Protein AF-A0A7C3GWW1-F1 (afdb_monomer)

pLDDT: mean 84.13, std 9.3, range [55.97, 93.44]

Structure (mmCIF, N/CA/C/O backbone):
data_AF-A0A7C3GWW1-F1
#
_entry.id   AF-A0A7C3GWW1-F1
#
loop_
_atom_site.group_PDB
_atom_site.id
_atom_site.type_symbol
_atom_site.label_atom_id
_atom_site.label_alt_id
_atom_site.label_comp_id
_atom_site.label_asym_id
_atom_site.label_entity_id
_atom_site.label_seq_id
_atom_site.pdbx_PDB_ins_code
_atom_site.Cartn_x
_atom_site.Cartn_y
_atom_site.Cartn_z
_atom_site.occupancy
_atom_site.B_iso_or_equiv
_atom_site.auth_seq_id
_atom_site.auth_comp_id
_atom_site.auth_asym_id
_atom_site.auth_atom_id
_atom_site.pdbx_PDB_model_num
ATOM 1 N N . MET A 1 1 ? -8.499 -34.202 7.793 1.00 57.44 1 MET A N 1
ATOM 2 C CA . MET A 1 1 ? -8.194 -32.887 8.404 1.00 57.44 1 MET A CA 1
ATOM 3 C C . MET A 1 1 ? -7.824 -33.120 9.850 1.00 57.44 1 MET A C 1
ATOM 5 O O . MET A 1 1 ? -8.615 -33.717 10.566 1.00 57.44 1 MET A O 1
ATOM 9 N N . ASN A 1 2 ? -6.614 -32.735 10.248 1.00 79.69 2 ASN A N 1
ATOM 10 C CA . ASN A 1 2 ? -6.149 -32.945 11.614 1.00 79.69 2 ASN A CA 1
ATOM 11 C C . ASN A 1 2 ? -6.858 -31.950 12.548 1.00 79.69 2 ASN A C 1
ATOM 13 O O . ASN A 1 2 ? -7.014 -30.780 12.188 1.00 79.69 2 ASN A O 1
ATOM 17 N N . SER A 1 3 ? -7.286 -32.391 13.729 1.00 81.50 3 SER A N 1
ATOM 18 C CA . SER A 1 3 ? -8.001 -31.563 14.716 1.00 81.50 3 SER A CA 1
ATOM 19 C C . SER A 1 3 ? -7.211 -30.305 15.105 1.00 81.50 3 SER A C 1
ATOM 21 O O . SER A 1 3 ? -7.795 -29.241 15.294 1.00 81.50 3 SER A O 1
ATOM 23 N N . THR A 1 4 ? -5.880 -30.378 15.091 1.00 87.88 4 THR A N 1
ATOM 24 C CA . THR A 1 4 ? -4.976 -29.239 15.307 1.00 87.88 4 THR A CA 1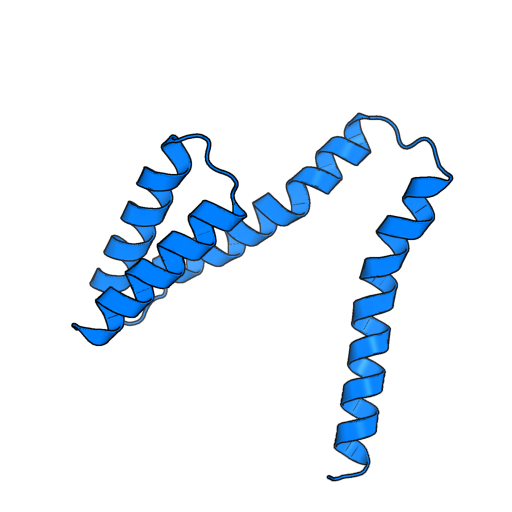
ATOM 25 C C . THR A 1 4 ? -5.151 -28.123 14.273 1.00 87.88 4 THR A C 1
ATOM 27 O O . THR A 1 4 ? -5.152 -26.948 14.628 1.00 87.88 4 THR A O 1
ATOM 30 N N . THR A 1 5 ? -5.345 -28.457 12.994 1.00 89.19 5 THR A N 1
ATOM 31 C CA . THR A 1 5 ? -5.497 -27.454 11.926 1.00 89.19 5 THR A CA 1
ATOM 32 C C . THR A 1 5 ? -6.790 -26.662 12.097 1.00 89.19 5 THR A C 1
ATOM 34 O O . THR A 1 5 ? -6.795 -25.450 11.910 1.00 89.19 5 THR A O 1
ATOM 37 N N . VAL A 1 6 ? -7.875 -27.324 12.512 1.00 89.81 6 VAL A N 1
ATOM 38 C CA . VAL A 1 6 ? -9.169 -26.667 12.752 1.00 89.81 6 VAL A CA 1
ATOM 39 C C . VAL A 1 6 ? -9.071 -25.686 13.921 1.00 89.81 6 VAL A C 1
ATOM 41 O O . VAL A 1 6 ? -9.537 -24.555 13.805 1.00 89.81 6 VAL A O 1
ATOM 44 N N . VAL A 1 7 ? -8.401 -26.071 15.011 1.00 92.12 7 VAL A N 1
ATOM 45 C CA . VAL A 1 7 ? -8.179 -25.184 16.167 1.00 92.12 7 VAL A CA 1
ATOM 46 C C . VAL A 1 7 ? -7.332 -23.966 15.785 1.00 92.12 7 VAL A C 1
ATOM 48 O O . VAL A 1 7 ? -7.655 -22.853 16.193 1.00 92.12 7 VAL A O 1
ATOM 51 N N . ILE A 1 8 ? -6.298 -24.142 14.954 1.00 91.56 8 ILE A N 1
ATOM 52 C CA . ILE A 1 8 ? -5.468 -23.031 14.462 1.00 91.56 8 ILE A CA 1
ATOM 53 C C . ILE A 1 8 ? -6.282 -22.080 13.578 1.00 91.56 8 ILE A C 1
ATOM 55 O O . ILE A 1 8 ? -6.200 -20.868 13.765 1.00 91.56 8 ILE A O 1
ATOM 59 N N . ILE A 1 9 ? -7.090 -22.604 12.651 1.00 91.75 9 ILE A N 1
ATOM 60 C CA . ILE A 1 9 ? -7.937 -21.778 11.777 1.00 91.75 9 ILE A CA 1
ATOM 61 C C . ILE A 1 9 ? -8.916 -20.947 12.615 1.00 91.75 9 ILE A C 1
ATOM 63 O O . ILE A 1 9 ? -9.024 -19.739 12.410 1.00 91.75 9 ILE A O 1
ATOM 67 N N . VAL A 1 10 ? -9.592 -21.568 13.588 1.00 91.94 10 VAL A N 1
ATOM 68 C CA . VAL A 1 10 ? -10.552 -20.875 14.462 1.00 91.94 10 VAL A CA 1
ATOM 69 C C . VAL A 1 10 ? -9.850 -19.847 15.355 1.00 91.94 10 VAL A C 1
ATOM 71 O O . VAL A 1 10 ? -10.324 -18.717 15.476 1.00 91.94 10 VAL A O 1
ATOM 74 N N . GLY A 1 11 ? -8.697 -20.192 15.933 1.00 90.88 11 GLY A N 1
ATOM 75 C CA . GLY A 1 11 ? -7.902 -19.271 16.747 1.00 90.88 11 GLY A CA 1
ATOM 76 C C . GLY A 1 11 ? -7.400 -18.060 15.955 1.00 90.88 11 GLY A C 1
ATOM 77 O O . GLY A 1 11 ? -7.550 -16.923 16.402 1.00 90.88 11 GLY A O 1
ATOM 78 N N . MET A 1 12 ? -6.873 -18.276 14.746 1.00 92.50 12 MET A N 1
ATOM 79 C CA . MET A 1 12 ? -6.411 -17.204 13.857 1.00 92.50 12 MET A CA 1
ATOM 80 C C . MET A 1 12 ? -7.570 -16.315 13.392 1.00 92.50 12 MET A C 1
ATOM 82 O O . MET A 1 12 ? -7.434 -15.089 13.374 1.00 92.50 12 MET A O 1
ATOM 86 N N . ALA A 1 13 ? -8.718 -16.912 13.058 1.00 88.56 13 ALA A N 1
ATOM 87 C CA . ALA A 1 13 ? -9.920 -16.175 12.688 1.00 88.56 13 ALA A CA 1
ATOM 88 C C . ALA A 1 13 ? -10.384 -15.252 13.823 1.00 88.56 13 ALA A C 1
ATOM 90 O O . ALA A 1 13 ? -10.615 -14.071 13.574 1.00 88.56 13 ALA A O 1
ATOM 91 N N . LEU A 1 14 ? -10.437 -15.739 15.068 1.00 91.25 14 LEU A N 1
ATOM 92 C CA . LEU A 1 14 ? -10.800 -14.911 16.223 1.00 91.25 14 LEU A CA 1
ATOM 93 C C . LEU A 1 14 ? -9.816 -13.751 16.424 1.00 91.25 14 LEU A C 1
ATOM 95 O O . LEU A 1 14 ? -10.235 -12.595 16.468 1.00 91.25 14 LEU A O 1
ATOM 99 N N . VAL A 1 15 ? -8.512 -14.036 16.471 1.00 90.81 15 VAL A N 1
ATOM 100 C CA . VAL A 1 15 ? -7.476 -13.015 16.713 1.00 90.81 15 VAL A CA 1
ATOM 101 C C . VAL A 1 15 ? -7.406 -11.973 15.592 1.00 90.81 15 VAL A C 1
ATOM 103 O O . VAL A 1 15 ? -7.066 -10.826 15.859 1.00 90.81 15 VAL A O 1
ATOM 106 N N . THR A 1 16 ? -7.765 -12.325 14.355 1.00 88.69 16 THR A N 1
ATOM 107 C CA . THR A 1 16 ? -7.774 -11.378 13.223 1.00 88.69 16 THR A CA 1
ATOM 108 C C . THR A 1 16 ? -9.076 -10.584 13.153 1.00 88.69 16 THR A C 1
ATOM 110 O O . THR A 1 16 ? -9.068 -9.398 12.826 1.00 88.69 16 THR A O 1
ATOM 113 N N . TYR A 1 17 ? -10.209 -11.222 13.450 1.00 85.25 17 TYR A N 1
ATOM 114 C CA . TYR A 1 17 ? -11.527 -10.614 13.292 1.00 85.25 17 TYR A CA 1
ATOM 115 C C . TYR A 1 17 ? -11.850 -9.628 14.415 1.00 85.25 17 TYR A C 1
ATOM 117 O O . TYR A 1 17 ? -12.402 -8.566 14.139 1.00 85.25 17 TYR A O 1
ATOM 125 N N . ILE A 1 18 ? -11.426 -9.914 15.651 1.00 85.25 18 ILE A N 1
ATOM 126 C CA . ILE A 1 18 ? -11.603 -9.023 16.808 1.00 85.25 18 ILE A CA 1
ATOM 127 C C . ILE A 1 18 ? -11.042 -7.609 16.541 1.00 85.25 18 ILE A C 1
ATOM 129 O O . ILE A 1 18 ? -11.822 -6.657 16.592 1.00 85.25 18 ILE A O 1
ATOM 133 N N . PRO A 1 19 ? -9.756 -7.419 16.178 1.00 80.69 19 PRO A N 1
ATOM 134 C CA . PRO A 1 19 ? -9.209 -6.101 15.857 1.00 80.69 19 PRO A CA 1
ATOM 135 C C . PRO A 1 19 ? -9.732 -5.513 14.539 1.00 80.69 19 PRO A C 1
ATOM 137 O O . PRO A 1 19 ? -9.509 -4.333 14.302 1.00 80.69 19 PRO A O 1
ATOM 140 N N . ARG A 1 20 ? -10.422 -6.283 13.681 1.00 78.69 20 ARG A N 1
ATOM 141 C CA . ARG A 1 20 ? -11.070 -5.779 12.450 1.00 78.69 20 ARG A CA 1
ATOM 142 C C . ARG A 1 20 ? -12.484 -5.253 12.705 1.00 78.69 20 ARG A C 1
ATOM 144 O O . ARG A 1 20 ? -12.886 -4.267 12.096 1.00 78.69 20 ARG A O 1
ATOM 151 N N . LEU A 1 21 ? -13.208 -5.896 13.620 1.00 78.69 21 LEU A N 1
ATOM 152 C CA . LEU A 1 21 ? -14.543 -5.508 14.075 1.00 78.69 21 LEU A CA 1
ATOM 153 C C . LEU A 1 21 ? -14.520 -4.375 15.093 1.00 78.69 21 LEU A C 1
ATOM 155 O O . LEU A 1 21 ? -15.384 -3.506 15.040 1.00 78.69 21 LEU A O 1
ATOM 159 N N . LEU A 1 22 ? -13.548 -4.386 16.010 1.00 75.50 22 LEU A N 1
ATOM 160 C CA . LEU A 1 22 ? -13.337 -3.327 17.000 1.00 75.50 22 LEU A CA 1
ATOM 161 C C . LEU A 1 22 ? -13.389 -1.925 16.381 1.00 75.50 22 LEU A C 1
ATOM 163 O O . LEU A 1 22 ? -14.163 -1.119 16.885 1.00 75.50 22 LEU A O 1
ATOM 167 N N . PRO A 1 23 ? -12.651 -1.635 15.289 1.00 67.94 23 PRO A N 1
ATOM 168 C CA . PRO A 1 23 ? -12.771 -0.380 14.581 1.00 67.94 23 PRO A CA 1
ATOM 169 C C . PRO A 1 23 ? -14.234 -0.126 14.184 1.00 67.94 23 PRO A C 1
ATOM 171 O O . PRO A 1 23 ? -14.832 0.833 14.653 1.00 67.94 23 PRO A O 1
ATOM 174 N N . GLY A 1 24 ? -14.859 -1.031 13.425 1.00 70.00 24 GLY A N 1
ATOM 175 C CA . GLY A 1 24 ? -16.241 -0.862 12.955 1.00 70.00 24 GLY A CA 1
ATOM 176 C C . GLY A 1 24 ? 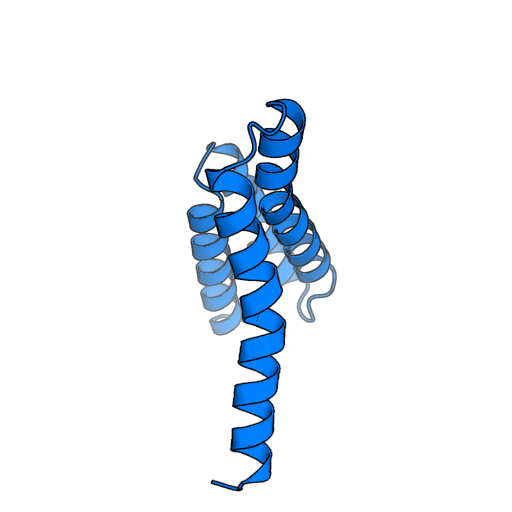-17.265 -0.573 14.063 1.00 70.00 24 GLY A C 1
ATOM 177 O O . GLY A 1 24 ? -18.077 0.333 13.909 1.00 70.00 24 GLY A O 1
ATOM 178 N N . LEU A 1 25 ? -17.184 -1.285 15.191 1.00 69.38 25 LEU A N 1
ATOM 179 C CA . LEU A 1 25 ? -18.132 -1.179 16.309 1.00 69.38 25 LEU A CA 1
ATOM 180 C C . LEU A 1 25 ? -17.864 0.029 17.225 1.00 69.38 25 LEU A C 1
ATOM 182 O O . LEU A 1 25 ? -18.807 0.662 17.694 1.00 69.38 25 LEU A O 1
ATOM 186 N N . LEU A 1 26 ? -16.597 0.384 17.475 1.00 65.75 26 LEU A N 1
ATOM 187 C CA . LEU A 1 26 ? -16.242 1.579 18.259 1.00 65.75 26 LEU A CA 1
ATOM 188 C C . LEU A 1 26 ? -16.576 2.880 17.512 1.00 65.75 26 LEU A C 1
ATOM 190 O O . LEU A 1 26 ? -16.858 3.897 18.147 1.00 65.75 26 LEU A O 1
ATOM 194 N N . PHE A 1 27 ? -16.543 2.866 16.176 1.00 61.06 27 PHE A N 1
ATOM 195 C CA . PHE A 1 27 ? -16.752 4.065 15.354 1.00 61.06 27 PHE A CA 1
ATOM 196 C C . PHE A 1 27 ? -18.216 4.427 15.113 1.00 61.06 27 PHE A C 1
ATOM 198 O O . PHE A 1 27 ? -18.482 5.545 14.677 1.00 61.06 27 PHE A O 1
ATOM 205 N N . GLU A 1 28 ? -19.157 3.521 15.383 1.00 59.50 28 GLU A N 1
ATOM 206 C CA . GLU A 1 28 ? -20.586 3.781 15.177 1.00 59.50 28 GLU A CA 1
ATOM 207 C C . GL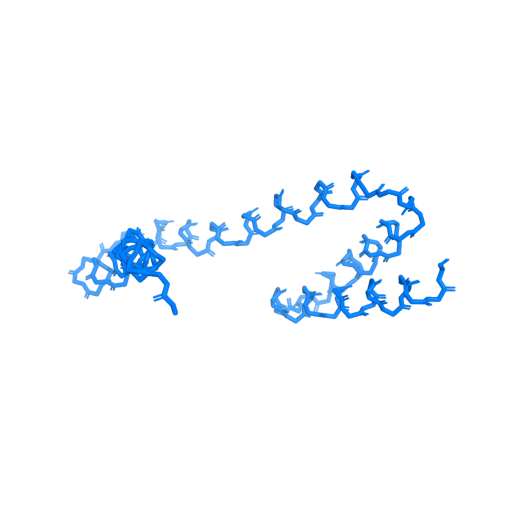U A 1 28 ? -21.209 4.588 16.331 1.00 59.50 28 GLU A C 1
ATOM 209 O O . GLU A 1 28 ? -22.192 5.293 16.127 1.00 59.50 28 GLU A O 1
ATOM 214 N N . HIS A 1 29 ? -20.616 4.545 17.533 1.00 55.97 29 HIS A N 1
ATOM 215 C CA . HIS A 1 29 ? -21.172 5.187 18.736 1.00 55.97 29 HIS A CA 1
ATOM 216 C C . HIS A 1 29 ? -20.361 6.369 19.290 1.00 55.97 29 HIS A C 1
ATOM 218 O O . HIS A 1 29 ? -20.908 7.174 20.044 1.00 55.97 29 HIS A O 1
ATOM 224 N N . TYR A 1 30 ? -19.078 6.512 18.943 1.00 58.38 30 TYR A N 1
ATOM 225 C CA . TYR A 1 30 ? -18.247 7.620 19.423 1.00 58.38 30 TYR A CA 1
ATOM 226 C C . TYR A 1 30 ? -18.028 8.635 18.298 1.00 58.38 30 TYR A C 1
ATOM 228 O O . TYR A 1 30 ? -17.431 8.303 17.274 1.00 58.38 30 TYR A O 1
ATOM 236 N N . HIS A 1 31 ? -18.464 9.887 18.493 1.00 59.53 31 HIS A N 1
ATOM 237 C CA . HIS A 1 31 ? -18.078 11.024 17.650 1.00 59.53 31 HIS A CA 1
ATOM 238 C C . HIS A 1 31 ? -16.556 11.217 17.725 1.00 59.53 31 HIS A C 1
ATOM 240 O O . HIS A 1 31 ? -16.043 12.018 18.507 1.00 59.53 31 HIS A O 1
ATOM 246 N N . MET A 1 32 ? -15.804 10.439 16.945 1.00 58.22 32 MET A N 1
ATOM 247 C CA . MET A 1 32 ? -14.373 10.639 16.811 1.00 58.22 32 MET A CA 1
ATOM 248 C C . MET A 1 32 ? -14.129 12.018 16.195 1.00 58.22 32 MET A C 1
ATOM 250 O O . MET A 1 32 ? -14.773 12.359 15.198 1.00 58.22 32 MET A O 1
ATOM 254 N N . PRO A 1 33 ? -13.184 12.807 16.736 1.00 69.62 33 PRO A N 1
ATOM 255 C CA . PRO A 1 33 ? -12.794 14.055 16.109 1.00 69.62 33 PRO A CA 1
ATOM 256 C C . PRO A 1 33 ? -12.324 13.762 14.683 1.00 69.62 33 PRO A C 1
ATOM 258 O O . PRO A 1 33 ? -11.573 12.815 14.440 1.00 69.62 33 PRO A O 1
ATOM 261 N N . GLU A 1 34 ? -12.749 14.592 13.736 1.00 74.38 34 GLU A N 1
ATOM 262 C CA . GLU A 1 34 ? -12.578 14.383 12.292 1.00 74.38 34 GLU A CA 1
ATOM 263 C C . GLU A 1 34 ? -11.122 14.096 11.874 1.00 74.38 34 GLU A C 1
ATOM 265 O O . GLU A 1 34 ? -10.857 13.348 10.932 1.00 74.38 34 GLU A O 1
ATOM 270 N N . ARG A 1 35 ? -10.158 14.611 12.649 1.00 75.69 35 ARG A N 1
ATOM 271 C CA . ARG A 1 35 ? -8.720 14.340 12.496 1.00 75.69 35 ARG A CA 1
ATOM 272 C C . ARG A 1 35 ? -8.358 12.860 12.670 1.00 75.69 35 ARG A C 1
ATOM 274 O O . ARG A 1 35 ? -7.563 12.347 11.889 1.00 75.69 35 ARG A O 1
ATOM 281 N N . PHE A 1 36 ? -8.938 12.171 13.654 1.00 78.62 36 PHE A N 1
ATOM 282 C CA . PHE A 1 36 ? -8.627 10.765 13.937 1.00 78.62 36 PHE A CA 1
ATOM 283 C C . PHE A 1 36 ? -9.238 9.834 12.885 1.00 78.62 36 PHE A C 1
ATOM 285 O O . PHE A 1 36 ? -8.582 8.903 12.427 1.00 78.62 36 PHE A O 1
ATOM 292 N N . LYS A 1 37 ? -10.454 10.146 12.419 1.00 75.25 37 LYS A N 1
ATOM 293 C CA . LYS A 1 37 ? -11.109 9.428 11.316 1.00 75.25 37 LYS A CA 1
ATOM 294 C C . LYS A 1 37 ? -10.300 9.525 10.018 1.00 75.25 37 LYS A C 1
ATOM 296 O O . LYS A 1 37 ? -10.052 8.504 9.382 1.00 75.25 37 LYS A O 1
ATOM 301 N N . ARG A 1 38 ? -9.831 10.730 9.660 1.00 77.25 38 ARG A N 1
ATOM 302 C CA . ARG A 1 38 ? -8.959 10.943 8.488 1.00 77.25 38 ARG A CA 1
ATOM 303 C C . ARG A 1 38 ? -7.613 10.227 8.628 1.00 77.25 38 ARG A C 1
ATOM 305 O O . ARG A 1 38 ? -7.137 9.649 7.660 1.00 77.25 38 ARG A O 1
ATOM 312 N N . TRP A 1 39 ? -7.015 10.220 9.821 1.00 82.31 39 TRP A N 1
ATOM 313 C CA . TRP A 1 39 ? -5.782 9.468 10.073 1.00 82.31 39 TRP A CA 1
ATOM 314 C C . TRP A 1 39 ? -5.983 7.963 9.877 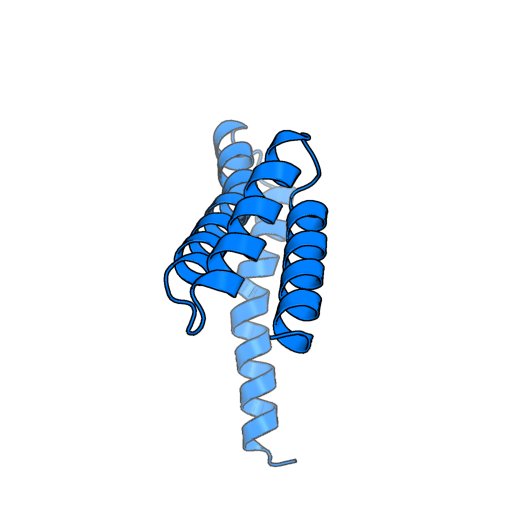1.00 82.31 39 TRP A C 1
ATOM 316 O O . TRP A 1 39 ? -5.215 7.330 9.157 1.00 82.31 39 TRP A O 1
ATOM 326 N N . LEU A 1 40 ? -7.057 7.405 10.439 1.00 80.31 40 LEU A N 1
ATOM 327 C CA . LEU A 1 40 ? -7.344 5.979 10.337 1.00 80.31 40 LEU A CA 1
ATOM 328 C C . LEU A 1 40 ? -7.648 5.536 8.897 1.00 80.31 40 LEU A C 1
ATOM 330 O O . LEU A 1 40 ? -7.225 4.459 8.487 1.00 80.31 40 LEU A O 1
ATOM 334 N N . GLN A 1 41 ? -8.315 6.386 8.109 1.00 79.94 41 GLN A N 1
ATOM 335 C CA . GLN A 1 41 ? -8.533 6.158 6.675 1.00 79.94 41 GLN A CA 1
ATOM 336 C C . GLN A 1 41 ? -7.224 6.111 5.871 1.00 79.94 41 GLN A C 1
ATOM 338 O O . GLN A 1 41 ? -7.183 5.455 4.835 1.00 79.94 41 GLN A O 1
ATOM 343 N N . ASN A 1 42 ? -6.151 6.743 6.359 1.00 84.81 42 ASN A N 1
ATOM 344 C CA . ASN A 1 42 ? -4.846 6.761 5.697 1.00 84.81 42 ASN A CA 1
ATOM 345 C C . ASN A 1 42 ? -3.942 5.576 6.076 1.00 84.81 42 ASN A C 1
ATOM 347 O O . ASN A 1 42 ? -2.988 5.292 5.351 1.00 84.81 42 ASN A O 1
ATOM 351 N N . ILE A 1 43 ? -4.238 4.854 7.166 1.00 86.75 43 ILE A N 1
ATOM 352 C CA . ILE A 1 43 ? -3.439 3.697 7.610 1.00 86.75 43 ILE A CA 1
ATOM 353 C C . ILE A 1 43 ? -3.364 2.596 6.543 1.00 86.75 43 ILE A C 1
ATOM 355 O O . ILE A 1 43 ? -2.251 2.159 6.248 1.00 86.75 43 ILE A O 1
ATOM 359 N N . PRO A 1 44 ? -4.479 2.141 5.930 1.00 84.94 44 PRO A N 1
ATOM 360 C CA . PRO A 1 44 ? -4.417 1.104 4.906 1.00 84.94 44 PRO A CA 1
ATOM 361 C C . PRO A 1 44 ? -3.550 1.526 3.720 1.00 84.94 44 PRO A C 1
ATOM 363 O O . PRO A 1 44 ? -2.729 0.744 3.256 1.00 84.94 44 PRO A O 1
ATOM 366 N N . TYR A 1 45 ? -3.674 2.776 3.270 1.00 83.38 45 TYR A N 1
ATOM 367 C CA . TYR A 1 45 ? -2.894 3.293 2.147 1.00 83.38 45 TYR A CA 1
ATOM 368 C C . TYR A 1 45 ? -1.394 3.354 2.461 1.00 83.38 45 TYR A C 1
ATOM 370 O O . TYR A 1 45 ? -0.579 2.947 1.634 1.00 83.38 45 TYR A O 1
ATOM 378 N N . ALA A 1 46 ? -1.025 3.778 3.673 1.00 89.06 46 ALA A N 1
ATOM 379 C CA . ALA A 1 46 ? 0.364 3.775 4.125 1.00 89.06 46 ALA A CA 1
ATOM 380 C C . ALA A 1 46 ? 0.932 2.351 4.245 1.00 89.06 46 ALA A C 1
ATOM 382 O O . ALA A 1 46 ? 2.054 2.101 3.808 1.00 89.06 46 ALA A O 1
ATOM 383 N N . ALA A 1 47 ? 0.153 1.408 4.784 1.00 90.19 47 ALA A N 1
ATOM 384 C CA . ALA A 1 47 ? 0.554 0.007 4.896 1.00 90.19 47 ALA A CA 1
ATOM 385 C C . ALA A 1 47 ? 0.764 -0.640 3.518 1.00 90.19 47 ALA A C 1
ATOM 387 O O . ALA A 1 47 ? 1.766 -1.316 3.302 1.00 90.19 47 ALA A O 1
ATOM 388 N N . LEU A 1 48 ? -0.143 -0.394 2.568 1.00 87.94 48 LEU A N 1
ATOM 389 C CA . LEU A 1 48 ? -0.019 -0.873 1.190 1.00 87.94 48 LEU A CA 1
ATOM 390 C C . LEU A 1 48 ? 1.233 -0.305 0.509 1.00 87.94 48 LEU A C 1
ATOM 392 O O . LEU A 1 48 ? 1.996 -1.066 -0.078 1.00 87.94 48 LEU A O 1
ATOM 396 N N . GLY A 1 49 ? 1.504 0.995 0.650 1.00 88.12 49 GLY A N 1
ATOM 397 C CA . GLY A 1 49 ? 2.738 1.603 0.139 1.00 88.12 49 GLY A CA 1
ATOM 3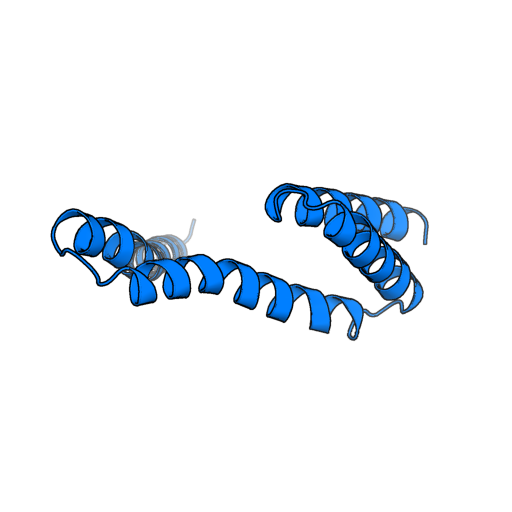98 C C . GLY A 1 49 ? 3.999 1.008 0.773 1.00 88.12 49 GLY A C 1
ATOM 399 O O . GLY A 1 49 ? 4.944 0.660 0.065 1.00 88.12 49 GLY A O 1
ATOM 400 N N . ALA A 1 50 ? 3.985 0.812 2.094 1.00 90.81 50 ALA A N 1
ATOM 401 C CA . ALA A 1 50 ? 5.080 0.193 2.837 1.00 90.81 50 ALA A CA 1
ATOM 402 C C . ALA A 1 50 ? 5.312 -1.284 2.473 1.00 90.81 50 ALA A C 1
ATOM 404 O O . ALA A 1 50 ? 6.413 -1.779 2.683 1.00 90.81 50 ALA A O 1
ATOM 405 N N . LEU A 1 51 ? 4.309 -1.981 1.927 1.00 89.25 51 LEU A N 1
ATOM 406 C CA . LEU A 1 51 ? 4.430 -3.353 1.420 1.00 89.25 51 LEU A CA 1
ATOM 407 C C . LEU A 1 51 ? 4.889 -3.398 -0.045 1.00 89.25 51 LEU A C 1
ATOM 409 O O . LEU A 1 51 ? 5.729 -4.221 -0.401 1.00 89.25 51 LEU A O 1
ATOM 413 N N . ILE A 1 52 ? 4.367 -2.513 -0.898 1.00 88.25 52 ILE A N 1
ATOM 414 C CA . ILE A 1 52 ? 4.678 -2.490 -2.337 1.00 88.25 52 ILE A CA 1
ATOM 415 C C . ILE A 1 52 ? 6.119 -2.027 -2.581 1.00 88.25 52 ILE A C 1
ATOM 417 O O . ILE A 1 52 ? 6.839 -2.640 -3.367 1.00 88.25 52 ILE A O 1
ATOM 421 N N . PHE A 1 53 ? 6.562 -0.972 -1.891 1.00 89.06 53 PHE A N 1
ATOM 422 C CA . PHE A 1 53 ? 7.890 -0.386 -2.084 1.00 89.06 53 PHE A CA 1
ATOM 423 C C . PHE A 1 53 ? 9.051 -1.381 -1.874 1.00 89.06 53 PHE A C 1
ATOM 425 O O . PHE A 1 53 ? 9.876 -1.522 -2.780 1.00 89.06 53 PHE A O 1
ATOM 432 N N . PRO A 1 54 ? 9.132 -2.133 -0.755 1.00 89.12 54 PRO A N 1
ATOM 433 C CA . PRO A 1 54 ? 10.170 -3.145 -0.597 1.00 89.12 54 PRO A CA 1
ATOM 434 C C . PRO A 1 54 ? 10.011 -4.303 -1.584 1.00 89.12 54 PRO A C 1
ATOM 436 O O . PRO A 1 54 ? 11.030 -4.853 -1.989 1.00 89.12 54 PRO A O 1
ATOM 439 N N . GLY A 1 55 ? 8.786 -4.641 -2.006 1.00 87.44 55 GLY A N 1
ATOM 440 C CA 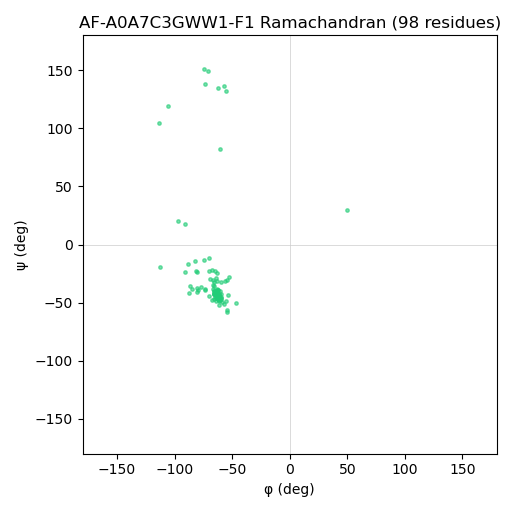. GLY A 1 55 ? 8.536 -5.670 -3.022 1.00 87.44 55 GLY A CA 1
ATOM 441 C C . GLY A 1 55 ? 9.121 -5.325 -4.395 1.00 87.44 55 GLY A C 1
ATOM 442 O O . GLY A 1 55 ? 9.568 -6.216 -5.110 1.00 87.44 55 GLY A O 1
ATOM 443 N N . ILE A 1 56 ? 9.186 -4.036 -4.739 1.00 88.81 56 ILE A N 1
ATOM 444 C CA . ILE A 1 56 ? 9.842 -3.556 -5.964 1.00 88.81 56 ILE A CA 1
ATOM 445 C C . ILE A 1 56 ? 11.373 -3.640 -5.848 1.00 88.81 56 ILE A C 1
ATOM 447 O O . ILE A 1 56 ? 12.042 -3.988 -6.816 1.00 88.81 56 ILE A O 1
ATOM 451 N N . ILE A 1 57 ? 11.929 -3.326 -4.672 1.00 89.38 57 ILE A N 1
ATOM 452 C CA . ILE A 1 57 ? 13.384 -3.237 -4.454 1.00 89.38 57 ILE A CA 1
ATOM 453 C C . ILE A 1 57 ? 14.029 -4.613 -4.234 1.00 89.38 57 ILE A C 1
ATOM 455 O O . ILE A 1 57 ? 15.116 -4.860 -4.745 1.00 89.38 57 ILE A O 1
ATOM 459 N N . HIS A 1 58 ? 13.383 -5.503 -3.477 1.00 87.94 58 HIS A N 1
ATOM 460 C CA . HIS A 1 58 ? 13.940 -6.800 -3.060 1.00 87.94 58 HIS A CA 1
ATOM 461 C C . HIS A 1 58 ? 13.503 -7.969 -3.952 1.00 87.94 58 HIS A C 1
ATOM 463 O O . HIS A 1 58 ? 13.535 -9.121 -3.526 1.00 87.94 58 HIS A O 1
ATOM 469 N N . THR A 1 59 ? 13.048 -7.693 -5.172 1.00 86.62 59 THR A N 1
ATOM 470 C CA . THR A 1 59 ? 12.662 -8.755 -6.102 1.00 86.62 59 THR A CA 1
ATOM 471 C C . THR A 1 59 ? 13.889 -9.518 -6.617 1.00 86.62 59 THR A C 1
ATOM 473 O O . THR A 1 59 ? 14.967 -8.946 -6.771 1.00 86.62 59 THR A O 1
ATOM 476 N N . GLU A 1 60 ? 13.724 -10.809 -6.915 1.00 84.56 60 GLU A N 1
ATOM 477 C CA . GLU A 1 60 ? 14.799 -11.655 -7.456 1.00 84.56 60 GLU A CA 1
ATOM 478 C C . GLU A 1 60 ? 15.234 -11.217 -8.860 1.00 84.56 60 GLU A C 1
ATOM 480 O O . GLU A 1 60 ? 16.406 -11.331 -9.213 1.00 84.56 60 GLU A O 1
ATOM 485 N N . ASN A 1 61 ? 14.298 -10.685 -9.654 1.00 86.38 61 ASN A N 1
ATOM 486 C CA . ASN A 1 61 ? 14.565 -10.198 -11.001 1.00 86.38 61 ASN A CA 1
ATOM 487 C C . ASN A 1 61 ? 14.369 -8.672 -11.067 1.00 86.38 61 ASN A C 1
ATOM 489 O O . ASN A 1 61 ? 13.224 -8.208 -11.115 1.00 86.38 61 ASN A O 1
ATOM 493 N N . PRO A 1 62 ? 15.455 -7.874 -11.114 1.00 86.06 62 PRO A N 1
ATOM 494 C CA . PRO A 1 62 ? 15.378 -6.413 -11.100 1.00 86.06 62 PRO A CA 1
ATOM 495 C C . PRO A 1 62 ? 14.477 -5.827 -12.196 1.00 86.06 62 PRO A C 1
ATOM 497 O O . PRO A 1 62 ? 13.847 -4.791 -11.987 1.00 86.06 62 PRO A O 1
ATOM 500 N N . LEU A 1 63 ? 14.367 -6.500 -13.348 1.00 87.50 63 LEU A N 1
ATOM 501 C CA . LEU A 1 63 ? 13.506 -6.074 -14.454 1.00 87.50 63 LEU A CA 1
ATOM 502 C C . LEU A 1 63 ? 12.019 -6.137 -14.076 1.00 87.50 63 LEU A C 1
ATOM 504 O O . LEU A 1 63 ? 11.278 -5.208 -14.390 1.00 87.50 63 LEU A O 1
ATOM 508 N N . LEU A 1 64 ? 11.586 -7.177 -13.353 1.00 88.06 64 LEU A N 1
ATOM 509 C CA . LEU A 1 64 ? 10.198 -7.307 -12.890 1.00 88.06 64 LEU A CA 1
ATOM 510 C C . LEU A 1 64 ? 9.846 -6.220 -11.873 1.00 88.06 64 LEU A C 1
ATOM 512 O O . LEU A 1 64 ? 8.765 -5.633 -11.941 1.00 88.06 64 LEU A O 1
ATOM 516 N N . GLY A 1 65 ? 10.782 -5.911 -10.974 1.00 88.50 65 GLY A N 1
ATOM 517 C CA . GLY A 1 65 ? 10.639 -4.830 -10.001 1.00 88.50 65 GLY A CA 1
ATOM 518 C C . GLY A 1 65 ? 10.490 -3.478 -10.688 1.00 88.50 65 GLY A C 1
ATOM 519 O O . GLY A 1 65 ? 9.557 -2.737 -10.389 1.00 88.50 65 GLY A O 1
ATOM 520 N N . ILE A 1 66 ? 11.345 -3.179 -11.670 1.00 90.56 66 ILE A N 1
ATOM 521 C CA . ILE A 1 66 ? 11.273 -1.930 -12.439 1.00 90.56 66 ILE A CA 1
ATOM 522 C C . ILE A 1 66 ? 9.954 -1.835 -13.211 1.00 90.56 66 ILE A C 1
ATOM 524 O O . ILE A 1 66 ? 9.287 -0.806 -13.133 1.00 90.56 66 ILE A O 1
ATOM 528 N N . ILE A 1 67 ? 9.540 -2.892 -13.916 1.00 90.88 67 ILE A N 1
ATOM 529 C CA . ILE A 1 67 ? 8.287 -2.892 -14.688 1.00 90.88 67 ILE A CA 1
ATOM 530 C C . ILE A 1 67 ? 7.085 -2.681 -13.761 1.00 90.88 67 ILE A C 1
ATOM 532 O O . ILE A 1 67 ? 6.254 -1.807 -14.022 1.00 90.88 67 ILE A O 1
ATOM 536 N N . GLY A 1 68 ? 7.004 -3.428 -12.656 1.00 89.69 68 GLY A N 1
ATOM 537 C CA . GLY A 1 68 ? 5.935 -3.282 -11.668 1.00 89.69 68 GLY A CA 1
ATOM 538 C C . GLY A 1 68 ? 5.943 -1.905 -10.999 1.00 89.69 68 GLY A C 1
ATOM 539 O O . GLY A 1 68 ? 4.902 -1.261 -10.893 1.00 89.69 68 GLY A O 1
ATOM 540 N N . GLY A 1 69 ? 7.118 -1.409 -10.614 1.00 91.06 69 GLY A N 1
ATOM 541 C CA . GLY A 1 69 ? 7.285 -0.108 -9.972 1.00 91.06 69 GLY A CA 1
ATOM 542 C C . GLY A 1 69 ? 6.930 1.064 -10.882 1.00 91.06 69 GLY A C 1
ATOM 543 O O . GLY A 1 69 ? 6.160 1.933 -10.478 1.00 91.06 69 GLY A O 1
ATOM 544 N N . VAL A 1 70 ? 7.419 1.072 -12.125 1.00 93.44 70 VAL A N 1
ATOM 545 C CA . VAL A 1 70 ? 7.068 2.102 -13.117 1.00 93.44 70 VAL A CA 1
ATOM 546 C C . VAL A 1 70 ? 5.568 2.075 -13.396 1.00 93.44 70 VAL A C 1
ATOM 548 O O . VAL A 1 70 ? 4.932 3.126 -13.386 1.00 93.44 70 VAL A O 1
ATOM 551 N N . THR A 1 71 ? 4.985 0.887 -13.567 1.00 90.75 71 THR A N 1
ATOM 552 C CA . THR A 1 71 ? 3.539 0.730 -13.779 1.00 90.75 71 THR A CA 1
ATOM 553 C C . THR A 1 71 ? 2.737 1.297 -12.606 1.00 90.75 71 THR A C 1
ATOM 555 O O . THR A 1 71 ? 1.799 2.063 -12.824 1.00 90.75 71 THR A O 1
ATOM 558 N N . ALA A 1 72 ? 3.138 1.000 -11.366 1.00 90.25 72 ALA A N 1
ATOM 559 C CA . ALA A 1 72 ? 2.493 1.525 -10.164 1.00 90.25 72 ALA A CA 1
ATOM 560 C C . ALA A 1 72 ? 2.577 3.056 -10.077 1.00 90.25 72 ALA A C 1
ATOM 562 O O . ALA A 1 72 ? 1.571 3.709 -9.801 1.00 90.25 72 ALA A O 1
ATOM 563 N N . VAL A 1 73 ? 3.755 3.635 -10.338 1.00 91.44 73 VAL A N 1
ATOM 564 C CA . VAL A 1 73 ? 3.965 5.091 -10.302 1.00 91.44 73 VAL 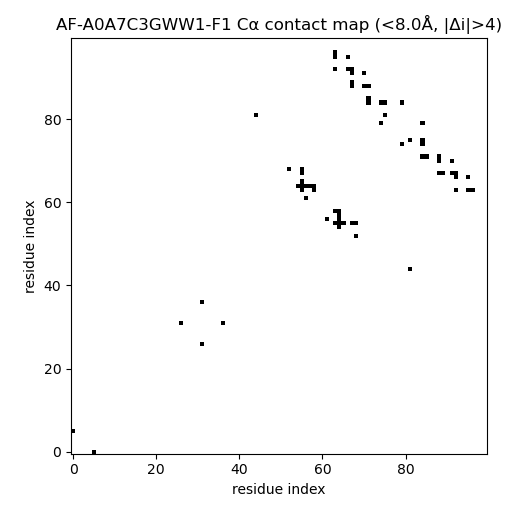A CA 1
ATOM 565 C C . VAL A 1 73 ? 3.129 5.778 -11.374 1.00 91.44 73 VAL A C 1
ATOM 567 O O . VAL A 1 73 ? 2.408 6.722 -11.066 1.00 91.44 73 VAL A O 1
ATOM 570 N N . VAL A 1 74 ? 3.174 5.282 -12.612 1.00 93.44 74 VAL A N 1
ATOM 571 C CA . VAL A 1 74 ? 2.412 5.851 -13.729 1.00 93.44 74 VAL A CA 1
ATOM 572 C C . VAL A 1 74 ? 0.914 5.803 -13.438 1.00 93.44 74 VAL A C 1
ATOM 574 O O . VAL A 1 74 ? 0.245 6.822 -13.566 1.00 93.44 74 VAL A O 1
ATOM 577 N N . LEU A 1 75 ? 0.385 4.662 -12.987 1.00 90.31 75 LEU A N 1
ATOM 578 C 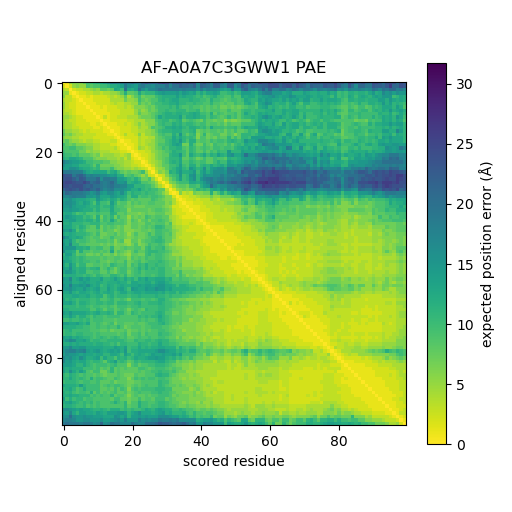CA . LEU A 1 75 ? -1.040 4.517 -12.666 1.00 90.31 75 LEU A CA 1
ATOM 579 C C . LEU A 1 75 ? -1.474 5.364 -11.465 1.00 90.31 75 LEU A C 1
ATOM 581 O O . LEU A 1 75 ? -2.593 5.877 -11.457 1.00 90.31 75 LEU A O 1
ATOM 585 N N . SER A 1 76 ? -0.607 5.536 -10.465 1.00 89.75 76 SER A N 1
ATOM 586 C CA . SER A 1 76 ? -0.912 6.354 -9.287 1.00 89.75 76 SER A CA 1
ATOM 587 C C . SER A 1 76 ? -1.029 7.847 -9.606 1.00 89.75 76 SER A C 1
ATOM 589 O O . SER A 1 76 ? -1.659 8.564 -8.833 1.00 89.75 76 SER A O 1
ATOM 591 N N . LEU A 1 77 ? -0.446 8.325 -10.711 1.00 90.38 77 LEU A N 1
ATOM 592 C CA . LEU A 1 77 ? -0.556 9.726 -11.136 1.00 90.38 77 LEU A CA 1
ATOM 593 C C . LEU A 1 77 ? -1.928 10.078 -11.731 1.00 90.38 77 LEU A C 1
ATOM 595 O O . LEU A 1 77 ? -2.235 11.255 -11.878 1.00 90.38 77 LEU A O 1
ATOM 599 N N . PHE A 1 78 ? -2.762 9.088 -12.058 1.00 90.56 78 PHE A N 1
ATOM 600 C CA . PHE A 1 78 ? -4.085 9.299 -12.656 1.00 90.56 78 PHE A CA 1
ATOM 601 C C . PHE A 1 78 ? -5.223 9.431 -11.624 1.00 90.56 78 PHE A C 1
ATOM 603 O O . PHE A 1 78 ? -6.384 9.248 -11.986 1.00 90.56 78 PHE A O 1
ATOM 610 N N . ASP A 1 79 ? -4.913 9.703 -10.348 1.00 81.50 79 ASP A N 1
ATOM 611 C CA . ASP A 1 79 ? -5.889 9.806 -9.241 1.00 81.50 79 ASP A CA 1
ATOM 612 C C . ASP A 1 79 ? -6.872 8.610 -9.166 1.00 81.50 79 ASP A C 1
ATOM 614 O O . ASP A 1 79 ? -8.023 8.716 -8.734 1.00 81.50 79 ASP A O 1
ATOM 618 N N . LEU A 1 80 ? -6.422 7.427 -9.602 1.00 84.00 80 LEU A N 1
ATOM 619 C CA . LEU A 1 80 ? -7.219 6.204 -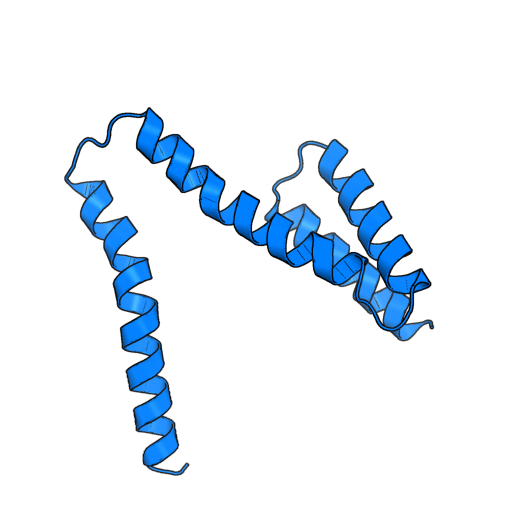9.589 1.00 84.00 80 LEU A CA 1
ATOM 620 C C . LEU A 1 80 ? -7.352 5.653 -8.165 1.00 84.00 80 LEU A C 1
ATOM 622 O O . LEU A 1 80 ? -6.452 5.771 -7.333 1.00 84.00 80 LEU A O 1
ATOM 626 N N . HIS A 1 81 ? -8.465 4.963 -7.896 1.00 87.31 81 HIS A N 1
ATOM 627 C CA . HIS A 1 81 ? -8.644 4.251 -6.631 1.00 87.31 81 HIS A CA 1
ATOM 628 C C . HIS A 1 81 ? -7.487 3.273 -6.408 1.00 87.31 81 HIS A C 1
ATOM 630 O O . HIS A 1 81 ? -7.162 2.465 -7.278 1.00 87.31 81 HIS A O 1
ATOM 636 N N . LEU A 1 82 ? -6.911 3.291 -5.207 1.00 84.62 82 LEU A N 1
ATOM 637 C CA . LEU A 1 82 ? -5.680 2.558 -4.894 1.00 84.62 82 LEU A CA 1
ATOM 638 C C . LEU A 1 82 ? -5.812 1.038 -5.113 1.00 84.62 82 LEU A C 1
ATOM 640 O O . LEU A 1 82 ? -4.874 0.385 -5.560 1.00 84.62 82 LEU A O 1
ATOM 644 N N . VAL A 1 83 ? -7.011 0.487 -4.898 1.00 88.00 83 VAL A N 1
ATOM 645 C CA . VAL A 1 83 ? -7.337 -0.921 -5.193 1.00 88.00 83 VAL A CA 1
ATOM 646 C C . VAL A 1 83 ? -7.199 -1.238 -6.687 1.00 88.00 83 VAL A C 1
ATOM 648 O O . VAL A 1 83 ? -6.694 -2.302 -7.046 1.00 88.00 83 VAL A O 1
ATOM 651 N N . ILE A 1 84 ? -7.607 -0.317 -7.564 1.00 89.88 84 ILE A N 1
ATOM 652 C CA . ILE A 1 84 ? -7.488 -0.468 -9.021 1.00 89.88 84 ILE A CA 1
ATOM 653 C C . ILE A 1 84 ? -6.011 -0.443 -9.410 1.00 89.88 84 ILE A C 1
ATOM 655 O O . ILE A 1 84 ? -5.554 -1.348 -10.106 1.00 89.88 84 ILE A O 1
ATOM 659 N N . VAL A 1 85 ? -5.254 0.534 -8.900 1.00 90.00 85 VAL A N 1
ATOM 660 C CA . VAL A 1 85 ? -3.809 0.660 -9.158 1.00 90.00 85 VAL A CA 1
ATOM 661 C C . VAL A 1 85 ? -3.077 -0.624 -8.770 1.00 90.00 85 VAL A C 1
ATOM 663 O O . VAL A 1 85 ? -2.330 -1.178 -9.577 1.00 90.00 85 VAL A O 1
ATOM 666 N N . MET A 1 86 ? -3.336 -1.143 -7.568 1.00 88.88 86 MET A N 1
ATOM 667 C CA . MET A 1 86 ? -2.736 -2.392 -7.100 1.00 88.88 86 MET A CA 1
ATOM 668 C C . MET A 1 86 ? -3.104 -3.585 -7.977 1.00 88.88 86 MET A C 1
ATOM 670 O O . MET A 1 86 ? -2.223 -4.347 -8.365 1.00 88.88 86 MET A O 1
ATOM 674 N N . THR A 1 87 ? -4.385 -3.741 -8.310 1.00 91.00 87 THR A N 1
ATOM 675 C CA . THR A 1 87 ? -4.859 -4.877 -9.112 1.00 91.00 87 THR A CA 1
ATOM 676 C C . THR A 1 87 ? -4.202 -4.887 -10.491 1.00 91.00 87 THR A C 1
ATOM 678 O O . THR A 1 87 ? -3.693 -5.921 -10.922 1.00 91.00 87 THR A O 1
ATOM 681 N N . VAL A 1 88 ? -4.144 -3.731 -11.158 1.00 92.12 88 VAL A N 1
ATOM 682 C CA . VAL A 1 88 ? -3.503 -3.603 -12.474 1.00 92.12 88 VAL A CA 1
ATOM 683 C C . VAL A 1 88 ? -1.995 -3.838 -12.374 1.00 92.12 88 VAL A C 1
ATOM 685 O O . VAL A 1 88 ? -1.441 -4.561 -13.195 1.00 92.12 88 VAL A O 1
ATOM 688 N N . THR A 1 89 ? -1.334 -3.297 -11.349 1.00 90.25 89 THR A N 1
ATOM 689 C CA . THR A 1 89 ? 0.112 -3.495 -11.144 1.00 90.25 89 THR A CA 1
ATOM 690 C C . THR A 1 89 ? 0.450 -4.972 -10.943 1.00 90.25 89 THR A C 1
ATOM 692 O O . THR A 1 89 ? 1.372 -5.479 -11.579 1.00 90.25 89 THR A O 1
ATOM 695 N N . ILE A 1 90 ? -0.317 -5.680 -10.106 1.00 91.06 90 ILE A N 1
ATOM 696 C CA . ILE A 1 90 ? -0.147 -7.122 -9.873 1.00 91.06 90 ILE A CA 1
ATOM 697 C C . ILE A 1 90 ? -0.368 -7.897 -11.175 1.00 91.06 90 ILE A C 1
ATOM 699 O O . ILE A 1 90 ? 0.413 -8.788 -11.494 1.00 91.06 90 ILE A O 1
ATOM 703 N N . PHE A 1 91 ? -1.396 -7.539 -11.947 1.00 93.44 91 PHE A N 1
ATOM 704 C CA . PHE A 1 91 ? -1.680 -8.181 -13.227 1.00 93.44 91 PHE A CA 1
ATOM 705 C C . PHE A 1 91 ? -0.538 -7.992 -14.236 1.00 93.44 91 PHE A C 1
ATOM 707 O O . PHE A 1 91 ? -0.087 -8.962 -14.842 1.00 93.44 91 PHE A O 1
ATOM 714 N N . VAL A 1 92 ? -0.015 -6.771 -14.376 1.00 90.38 92 VAL A N 1
ATOM 715 C CA . VAL A 1 92 ? 1.119 -6.477 -15.267 1.00 90.38 92 VAL A CA 1
ATOM 716 C C . VAL A 1 92 ? 2.384 -7.207 -14.814 1.00 90.38 92 VAL A C 1
ATOM 718 O O . VAL A 1 92 ? 3.061 -7.808 -15.644 1.00 90.38 92 VAL A O 1
ATOM 721 N N . ALA A 1 93 ? 2.680 -7.216 -13.511 1.00 88.88 93 ALA A N 1
ATOM 722 C CA . ALA A 1 93 ? 3.823 -7.944 -12.965 1.00 88.88 93 ALA A CA 1
ATOM 723 C C . ALA A 1 93 ? 3.704 -9.461 -13.191 1.00 88.88 93 ALA A C 1
ATOM 725 O O . ALA A 1 93 ? 4.690 -10.105 -13.537 1.00 88.88 93 ALA A O 1
ATOM 726 N N . PHE A 1 94 ? 2.500 -10.026 -13.061 1.00 90.69 94 PHE A N 1
ATOM 727 C CA . PHE A 1 94 ? 2.237 -11.439 -13.336 1.00 90.69 94 PHE A CA 1
ATOM 728 C C . PHE A 1 94 ? 2.457 -11.790 -14.813 1.00 90.69 94 PHE A C 1
ATOM 730 O O . PHE A 1 94 ? 3.138 -12.767 -15.118 1.00 90.69 94 PHE A O 1
ATOM 737 N N . VAL A 1 95 ? 1.937 -10.973 -15.734 1.00 91.81 95 VAL A N 1
ATOM 738 C CA . VAL A 1 95 ? 2.147 -11.172 -17.177 1.00 91.81 95 VAL A CA 1
ATOM 739 C C . VAL A 1 95 ? 3.629 -11.036 -17.540 1.00 91.81 95 VAL A C 1
ATOM 741 O O . VAL A 1 95 ? 4.152 -11.864 -18.281 1.00 91.81 95 VAL A O 1
ATOM 744 N N . ALA A 1 96 ? 4.324 -10.039 -16.984 1.00 88.00 96 ALA A N 1
ATOM 745 C CA . ALA A 1 96 ? 5.760 -9.856 -17.193 1.00 88.00 96 ALA A CA 1
ATOM 746 C C . ALA A 1 96 ? 6.578 -11.034 -16.639 1.00 88.00 96 ALA A C 1
ATOM 748 O O . ALA A 1 96 ? 7.523 -11.472 -17.286 1.00 88.00 96 ALA A O 1
ATOM 749 N N . SER A 1 97 ? 6.183 -11.581 -15.485 1.00 87.50 97 SER A N 1
ATOM 750 C CA . SER A 1 97 ? 6.821 -12.751 -14.873 1.00 87.50 97 SER A CA 1
ATOM 751 C C . SER A 1 97 ? 6.585 -14.051 -15.637 1.00 87.50 97 SER A C 1
ATOM 753 O O . SER A 1 97 ? 7.340 -14.991 -15.439 1.00 87.50 97 SER A O 1
ATOM 755 N N . TYR A 1 98 ? 5.533 -14.152 -16.448 1.00 85.94 98 TYR A N 1
ATOM 756 C CA . TYR A 1 98 ? 5.308 -15.327 -17.293 1.00 85.94 98 TYR A CA 1
ATOM 757 C C . TYR A 1 98 ? 6.140 -15.283 -18.585 1.00 85.94 98 TYR A C 1
ATOM 759 O O . TYR A 1 98 ? 6.381 -16.314 -19.207 1.00 85.94 98 TYR A O 1
ATOM 767 N N . LEU A 1 99 ? 6.551 -14.084 -19.009 1.00 81.19 99 LEU A N 1
ATOM 768 C CA . LEU A 1 99 ? 7.296 -13.859 -20.247 1.00 81.19 99 LEU A CA 1
ATOM 769 C C . LEU A 1 99 ? 8.827 -13.913 -20.057 1.00 81.19 99 LEU A C 1
ATOM 771 O O . LEU A 1 99 ? 9.542 -14.136 -21.034 1.00 81.19 99 LEU A O 1
ATOM 775 N N . LEU A 1 100 ? 9.308 -13.669 -18.833 1.00 72.31 100 LEU A N 1
ATOM 776 C CA . LEU A 1 100 ? 10.718 -13.648 -18.413 1.00 72.31 100 LEU A CA 1
ATOM 777 C C . LEU A 1 100 ? 11.077 -14.904 -17.618 1.00 72.31 100 LEU A C 1
ATOM 779 O O . LEU A 1 100 ? 12.196 -15.415 -17.839 1.00 72.31 100 LEU A O 1
#

Radius of gyration: 18.66 Å; Cα contacts (8 Å, |Δi|>4): 35; chains: 1; bounding box: 36×47×40 Å

Sequence (100 aa):
MNSTTVVIIVGMALVTYIPRLLPGLLFEHYHMPERFKRWLQNIPYAALGALIFPGIIHTENPLLGIIGGVTAVVLSLFDLHLVIVMTVTIFVAFVASYLL

Secondary structure (DSSP, 8-state):
--HHHHHHHHHHHHHHHHHHHHHHHHHHHS---HHHHHHHHHHHHHHHHHHHHHHHHS-SSHHHHHHHHHHHHHHHTTT--HHHHHHHHHHHHHHHHHH-

Solvent-accessible surface area (backbone atoms only — not comparable to full-atom values): 5740 Å² total; per-residue (Å²): 134,61,73,66,58,55,54,49,52,53,51,51,48,51,69,55,45,52,70,58,45,47,56,63,62,56,58,75,78,47,91,65,57,69,69,58,55,55,51,60,67,44,47,61,58,52,52,51,50,65,51,50,56,55,54,32,70,72,39,95,48,66,67,55,15,50,53,29,45,52,48,38,54,61,45,58,73,69,78,53,58,66,70,56,39,50,54,53,25,52,51,53,36,52,56,52,61,75,78,106

Mean predicted aligned error: 8.39 Å

Foldseek 3Di:
DDPVVVVVVVVVCCVVVVVVVCVVVVVVPDPDDPVVVVVVVCVVVVVVCVVLVVCLVVDPDVVLSVQLVVQLVVVVVVVDDNVVSVVVSVVRSVVVVVVD